Protein AF-V7HZ77-F1 (afdb_monomer_lite)

Structure (mmCIF, N/CA/C/O backbone):
data_AF-V7HZ77-F1
#
_entry.id   AF-V7HZ77-F1
#
loop_
_atom_site.group_PDB
_atom_site.id
_atom_site.type_symbol
_atom_site.label_atom_id
_atom_site.label_alt_id
_atom_site.label_comp_id
_atom_site.label_asym_id
_atom_site.label_entity_id
_atom_site.label_seq_id
_atom_site.pdbx_PDB_ins_code
_atom_site.Cartn_x
_atom_site.Cartn_y
_atom_site.Cartn_z
_atom_site.occupancy
_atom_site.B_iso_or_equiv
_atom_site.auth_seq_id
_atom_site.auth_comp_id
_atom_site.auth_asym_id
_atom_site.auth_atom_id
_atom_site.pdbx_PDB_model_num
ATOM 1 N N . MET A 1 1 ? 27.400 -0.248 -45.458 1.00 65.75 1 MET A N 1
ATOM 2 C CA . MET A 1 1 ? 25.983 0.135 -45.262 1.00 65.75 1 MET A CA 1
ATOM 3 C C . MET A 1 1 ? 25.296 -0.727 -44.194 1.00 65.75 1 MET A C 1
ATOM 5 O O . MET A 1 1 ? 24.980 -0.193 -43.141 1.00 65.75 1 MET A O 1
ATOM 9 N N . LEU A 1 2 ? 25.171 -2.050 -44.376 1.00 79.75 2 LEU A N 1
ATOM 10 C CA . LEU A 1 2 ? 24.406 -2.949 -43.485 1.00 79.75 2 LEU A CA 1
ATOM 11 C C . LEU A 1 2 ? 24.841 -2.956 -42.001 1.00 79.75 2 LEU A C 1
ATOM 13 O O . LEU A 1 2 ? 23.998 -2.869 -41.115 1.00 79.75 2 LEU A O 1
ATOM 17 N N . LYS A 1 3 ? 26.153 -2.961 -41.708 1.00 83.88 3 LYS A N 1
ATOM 18 C CA . LYS A 1 3 ? 26.665 -2.898 -40.320 1.00 83.88 3 LYS A CA 1
ATOM 19 C C . LYS A 1 3 ? 26.225 -1.632 -39.567 1.00 83.88 3 LYS A C 1
ATOM 21 O O . LYS A 1 3 ? 25.948 -1.698 -38.377 1.00 83.88 3 LYS A O 1
ATOM 26 N N . ARG A 1 4 ? 26.132 -0.484 -40.252 1.00 87.19 4 ARG A N 1
ATOM 27 C CA . ARG A 1 4 ? 25.689 0.782 -39.636 1.00 87.19 4 ARG A CA 1
ATOM 28 C C . ARG A 1 4 ? 24.185 0.766 -39.338 1.00 87.19 4 ARG A C 1
ATOM 30 O O . ARG A 1 4 ? 23.782 1.280 -38.303 1.00 87.19 4 ARG A O 1
ATOM 37 N N . VAL A 1 5 ? 23.391 0.123 -40.199 1.00 89.25 5 VAL A N 1
ATOM 38 C CA . VAL A 1 5 ? 21.941 -0.067 -40.004 1.00 89.25 5 VAL A CA 1
ATOM 39 C C . VAL A 1 5 ? 21.659 -1.018 -38.837 1.00 89.25 5 VAL A C 1
ATOM 41 O O . VAL A 1 5 ? 20.828 -0.707 -37.993 1.00 89.25 5 VAL A O 1
ATOM 44 N N . LEU A 1 6 ? 22.404 -2.123 -38.722 1.00 90.75 6 LEU A N 1
ATOM 45 C CA . LEU A 1 6 ? 22.302 -3.051 -37.586 1.00 90.75 6 LEU A CA 1
ATOM 46 C C . LEU A 1 6 ? 22.629 -2.378 -36.247 1.00 90.75 6 LEU A C 1
ATOM 48 O O . LEU A 1 6 ? 21.898 -2.551 -35.277 1.00 90.75 6 LEU A O 1
ATOM 52 N N . ILE A 1 7 ? 23.691 -1.567 -36.199 1.00 93.06 7 ILE A N 1
ATOM 53 C CA . ILE A 1 7 ? 24.051 -0.811 -34.988 1.00 93.06 7 ILE A CA 1
ATOM 54 C C . ILE A 1 7 ? 22.969 0.222 -34.648 1.00 93.06 7 ILE A C 1
ATOM 56 O O . ILE A 1 7 ? 22.636 0.395 -33.476 1.00 93.06 7 ILE A O 1
ATOM 60 N N . ALA A 1 8 ? 22.406 0.903 -35.650 1.00 91.94 8 ALA A N 1
ATOM 61 C CA . ALA A 1 8 ? 21.310 1.843 -35.435 1.00 91.94 8 ALA A CA 1
ATOM 62 C C . ALA A 1 8 ? 20.067 1.141 -34.860 1.00 91.94 8 ALA A C 1
ATOM 64 O O . ALA A 1 8 ? 19.531 1.595 -33.853 1.00 91.94 8 ALA A O 1
ATOM 65 N N . LEU A 1 9 ? 19.671 -0.006 -35.421 1.00 93.19 9 LEU A N 1
ATOM 66 C CA . LEU A 1 9 ? 18.555 -0.812 -34.916 1.00 93.19 9 LEU A CA 1
ATOM 67 C C . LEU A 1 9 ? 18.794 -1.304 -33.483 1.00 93.19 9 LEU A C 1
ATOM 69 O O . LEU A 1 9 ? 17.912 -1.171 -32.639 1.00 93.19 9 LEU A O 1
ATOM 73 N N . ALA A 1 10 ? 19.995 -1.800 -33.174 1.00 93.88 10 ALA A N 1
ATOM 74 C CA . ALA A 1 10 ? 20.334 -2.262 -31.829 1.00 93.88 10 ALA A CA 1
ATOM 75 C C . ALA A 1 10 ? 20.211 -1.146 -30.775 1.00 93.88 10 ALA A C 1
ATOM 77 O O . ALA A 1 10 ? 19.727 -1.391 -29.672 1.00 93.88 10 ALA A O 1
ATOM 78 N N . ARG A 1 11 ? 20.592 0.093 -31.116 1.00 94.88 11 ARG A N 1
ATOM 79 C CA . ARG A 1 11 ? 20.438 1.254 -30.221 1.00 94.88 11 ARG A CA 1
ATOM 80 C C . ARG A 1 11 ? 18.978 1.605 -29.971 1.00 94.88 11 ARG A C 1
ATOM 82 O O . ARG A 1 11 ? 18.623 1.903 -28.836 1.00 94.88 11 ARG A O 1
ATOM 89 N N . VAL A 1 12 ? 18.143 1.544 -31.008 1.00 94.94 12 VAL A N 1
ATOM 90 C CA . VAL A 1 12 ? 16.701 1.785 -30.869 1.00 94.94 12 VAL A CA 1
ATOM 91 C C . VAL A 1 12 ? 16.082 0.738 -29.945 1.00 94.94 12 VAL A C 1
ATOM 93 O O . VAL A 1 12 ? 15.363 1.097 -29.018 1.00 94.94 12 VAL A O 1
ATOM 96 N N . VAL A 1 13 ? 16.417 -0.542 -30.124 1.00 95.12 13 VAL A N 1
ATOM 97 C CA . VAL A 1 13 ? 15.934 -1.618 -29.243 1.00 95.12 13 VAL A CA 1
ATOM 98 C C . VAL A 1 13 ? 16.408 -1.411 -27.802 1.00 95.12 13 VAL A C 1
ATOM 100 O O . VAL A 1 13 ? 15.597 -1.472 -26.881 1.00 95.12 13 VAL A O 1
ATOM 103 N N . ALA A 1 14 ? 17.691 -1.106 -27.594 1.00 94.38 14 ALA A N 1
ATOM 104 C CA . ALA A 1 14 ? 18.235 -0.853 -26.260 1.00 94.38 14 ALA A CA 1
ATOM 105 C C . ALA A 1 14 ? 17.533 0.322 -25.557 1.00 94.38 14 ALA A C 1
ATOM 107 O O . ALA A 1 14 ? 17.242 0.242 -24.365 1.00 94.38 14 ALA A O 1
ATOM 108 N N . PHE A 1 15 ? 17.211 1.386 -26.296 1.00 95.19 15 PHE A N 1
ATOM 109 C CA . PHE A 1 15 ? 16.473 2.529 -25.767 1.00 95.19 15 PHE A CA 1
ATOM 110 C C . PHE A 1 15 ? 15.071 2.135 -25.279 1.00 95.19 15 PHE A C 1
ATOM 112 O O . PHE A 1 15 ? 14.702 2.467 -24.154 1.00 95.19 15 PHE A O 1
ATOM 119 N N . TRP A 1 16 ? 14.317 1.364 -26.069 1.00 95.19 16 TRP A N 1
ATOM 120 C CA . TRP A 1 16 ? 12.990 0.886 -25.662 1.00 95.19 16 TRP A CA 1
ATOM 121 C C . TRP A 1 16 ? 13.037 -0.031 -24.437 1.00 95.19 16 TRP A C 1
ATOM 123 O O . TRP A 1 16 ? 12.198 0.101 -23.547 1.00 95.19 16 TRP A O 1
ATOM 133 N N . VAL A 1 17 ? 14.038 -0.912 -24.346 1.00 94.62 17 VAL A N 1
ATOM 134 C CA . VAL A 1 17 ? 14.228 -1.782 -23.173 1.00 94.62 17 VAL A CA 1
ATOM 135 C C . VAL A 1 17 ? 14.487 -0.958 -21.910 1.00 94.62 17 VAL A C 1
ATOM 137 O O . VAL A 1 17 ? 13.891 -1.234 -20.870 1.00 94.62 17 VAL A O 1
ATOM 140 N N . LEU A 1 18 ? 15.325 0.081 -21.995 1.00 93.69 18 LEU A N 1
ATOM 141 C CA . LEU A 1 18 ? 15.597 0.973 -20.865 1.00 93.69 18 LEU A CA 1
ATOM 142 C C . LEU A 1 18 ? 14.358 1.765 -20.438 1.00 93.69 18 LEU A C 1
ATOM 144 O O . LEU A 1 18 ? 14.108 1.884 -19.240 1.00 93.69 18 LEU A O 1
ATOM 148 N N . LEU A 1 19 ? 13.562 2.266 -21.388 1.00 92.88 19 LEU A N 1
ATOM 149 C CA . LEU A 1 19 ? 12.320 2.977 -21.076 1.00 92.88 19 LEU A CA 1
ATOM 150 C C . LEU A 1 19 ? 11.319 2.079 -20.340 1.00 92.88 19 LEU A C 1
ATOM 152 O O . LEU A 1 19 ? 10.831 2.450 -19.274 1.00 92.88 19 LEU A O 1
ATOM 156 N N . ILE A 1 20 ? 11.044 0.885 -20.873 1.00 92.56 20 ILE A N 1
ATOM 157 C CA . ILE A 1 20 ? 10.088 -0.056 -20.268 1.00 92.56 20 ILE A CA 1
ATOM 158 C C . ILE A 1 20 ? 10.590 -0.516 -18.893 1.00 92.56 20 ILE A C 1
ATOM 160 O O . ILE A 1 20 ? 9.826 -0.532 -17.926 1.00 92.56 20 ILE A O 1
ATOM 164 N N . GLY A 1 21 ? 11.884 -0.834 -18.783 1.00 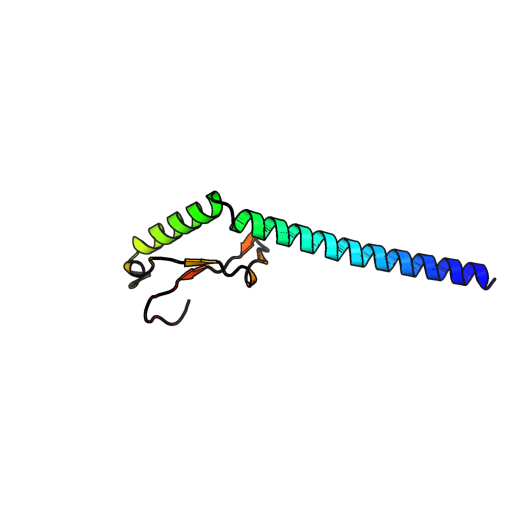92.25 21 GLY A N 1
ATOM 165 C CA . GLY A 1 21 ? 12.505 -1.227 -17.519 1.00 92.25 21 GLY A CA 1
ATOM 166 C C . GLY A 1 21 ? 12.441 -0.124 -16.462 1.00 92.25 21 GLY A C 1
ATOM 167 O O . GLY A 1 21 ? 12.121 -0.400 -15.306 1.00 92.25 21 GLY A O 1
ATOM 168 N N . GLY A 1 22 ? 12.678 1.129 -16.859 1.00 90.44 22 GLY A N 1
ATOM 169 C CA . GLY A 1 22 ? 12.590 2.290 -15.976 1.00 90.44 22 GLY A CA 1
ATOM 170 C C . GLY A 1 22 ? 11.180 2.515 -15.430 1.00 90.44 22 GLY A C 1
ATOM 171 O O . GLY A 1 22 ? 11.019 2.685 -14.223 1.00 90.44 22 GLY A O 1
ATOM 172 N N . ILE A 1 23 ? 10.155 2.446 -16.286 1.00 90.06 23 ILE A N 1
ATOM 173 C CA . ILE A 1 23 ? 8.750 2.602 -15.867 1.00 90.06 23 ILE A CA 1
ATOM 174 C C . ILE A 1 23 ? 8.370 1.518 -14.851 1.00 90.06 23 ILE A C 1
ATOM 176 O O . ILE A 1 23 ? 7.826 1.828 -13.792 1.00 90.06 23 ILE A O 1
ATOM 180 N N . TYR A 1 24 ? 8.713 0.258 -15.130 1.00 89.31 24 TYR A N 1
ATOM 181 C CA . TYR A 1 24 ? 8.400 -0.858 -14.236 1.00 89.31 24 TYR A CA 1
ATOM 182 C C . TYR A 1 24 ? 9.129 -0.760 -12.886 1.00 89.31 24 TYR A C 1
ATOM 184 O O . TYR A 1 24 ? 8.560 -1.074 -11.838 1.00 89.31 24 TYR A O 1
ATOM 192 N N . ALA A 1 25 ? 10.383 -0.300 -12.889 1.00 90.38 25 ALA A N 1
ATOM 193 C CA . ALA A 1 25 ? 11.155 -0.100 -11.667 1.00 90.38 25 ALA A CA 1
ATOM 194 C C . ALA A 1 25 ? 10.545 0.992 -10.772 1.00 90.38 25 ALA A C 1
ATOM 196 O O . ALA A 1 25 ? 10.437 0.800 -9.559 1.00 90.38 25 ALA A O 1
ATOM 197 N N . VAL A 1 26 ? 10.115 2.111 -11.366 1.00 89.75 26 VAL A N 1
ATOM 198 C CA . VAL A 1 26 ? 9.461 3.209 -10.639 1.00 89.75 26 VAL A CA 1
ATOM 199 C C . VAL A 1 26 ? 8.131 2.755 -10.044 1.00 89.75 26 VAL A C 1
ATOM 201 O O . VAL A 1 26 ? 7.885 3.011 -8.866 1.00 89.75 26 VAL A O 1
ATOM 204 N N . ASP A 1 27 ? 7.306 2.050 -10.819 1.00 87.44 27 ASP A N 1
ATOM 205 C CA . ASP A 1 27 ? 6.013 1.537 -10.355 1.00 87.44 27 ASP A CA 1
ATOM 206 C C . ASP A 1 27 ? 6.175 0.581 -9.162 1.00 87.44 27 ASP A C 1
ATOM 208 O O . ASP A 1 27 ? 5.573 0.781 -8.102 1.00 87.44 27 ASP A O 1
ATOM 212 N N . ARG A 1 28 ? 7.102 -0.384 -9.259 1.00 88.44 28 ARG A N 1
ATOM 213 C CA . ARG A 1 28 ? 7.419 -1.286 -8.139 1.00 88.44 28 ARG A CA 1
ATOM 214 C C . ARG A 1 28 ? 7.911 -0.553 -6.902 1.00 88.44 28 ARG A C 1
ATOM 216 O O . ARG A 1 28 ? 7.530 -0.917 -5.790 1.00 88.44 28 ARG A O 1
ATOM 223 N N . TYR A 1 29 ? 8.778 0.441 -7.075 1.00 90.00 29 TYR A N 1
ATOM 224 C CA . TYR A 1 29 ? 9.302 1.209 -5.952 1.00 90.00 29 TYR A CA 1
ATOM 225 C C . TYR A 1 29 ? 8.191 1.999 -5.250 1.00 90.00 29 TYR A C 1
ATOM 227 O O . TYR A 1 29 ? 8.121 1.999 -4.020 1.00 90.00 29 TYR A O 1
ATOM 235 N N . GLN A 1 30 ? 7.284 2.614 -6.015 1.00 88.56 30 GLN A N 1
ATOM 236 C CA . GLN A 1 30 ? 6.112 3.294 -5.462 1.00 88.56 30 GLN A CA 1
ATOM 237 C C . GLN A 1 30 ? 5.213 2.321 -4.700 1.00 88.56 30 GLN A C 1
ATOM 239 O O . GLN A 1 30 ? 4.853 2.601 -3.557 1.00 88.56 30 GLN A O 1
ATOM 244 N N . HIS A 1 31 ? 4.908 1.157 -5.278 1.00 89.81 31 HIS A N 1
ATOM 245 C CA . HIS A 1 31 ? 4.103 0.140 -4.605 1.00 89.81 31 HIS A CA 1
ATOM 246 C C . HIS A 1 31 ? 4.747 -0.349 -3.303 1.00 89.81 31 HIS A C 1
ATOM 248 O O . HIS A 1 31 ? 4.083 -0.422 -2.271 1.00 89.81 31 HIS A O 1
ATOM 254 N N . TYR A 1 32 ? 6.058 -0.594 -3.309 1.00 90.69 32 TYR A N 1
ATOM 255 C CA . TYR A 1 32 ? 6.795 -0.983 -2.109 1.00 90.69 32 TYR A CA 1
ATOM 256 C C . TYR A 1 32 ? 6.700 0.067 -0.994 1.00 90.69 32 TYR A C 1
ATOM 258 O O . TYR A 1 32 ? 6.456 -0.281 0.162 1.00 90.69 32 TYR A O 1
ATOM 266 N N . GLN A 1 33 ? 6.856 1.350 -1.332 1.00 90.56 33 GLN A N 1
ATOM 267 C CA . GLN A 1 33 ? 6.738 2.432 -0.356 1.00 90.56 33 GLN A CA 1
ATOM 268 C C . GLN A 1 33 ? 5.318 2.538 0.210 1.00 90.56 33 GLN A C 1
ATOM 270 O O . GLN A 1 33 ? 5.167 2.669 1.422 1.00 90.56 33 GLN A O 1
ATOM 275 N N . MET A 1 34 ? 4.284 2.404 -0.629 1.00 90.25 34 MET A N 1
ATOM 276 C CA . MET A 1 34 ? 2.890 2.380 -0.168 1.00 90.25 34 MET A CA 1
ATOM 277 C C . MET A 1 34 ? 2.653 1.238 0.827 1.00 90.25 34 MET A C 1
ATOM 279 O O . MET A 1 34 ? 2.162 1.471 1.927 1.00 90.25 34 MET A O 1
ATOM 283 N N . VAL A 1 35 ? 3.086 0.016 0.500 1.00 91.12 35 VAL A N 1
ATOM 284 C CA . VAL A 1 35 ? 2.972 -1.143 1.402 1.00 91.12 35 VAL A CA 1
ATOM 285 C C . VAL A 1 35 ? 3.728 -0.913 2.711 1.00 91.12 35 VAL A C 1
ATOM 287 O O . VAL A 1 35 ? 3.237 -1.282 3.775 1.00 91.12 35 VAL A O 1
ATOM 290 N N . LYS A 1 36 ? 4.919 -0.308 2.653 1.00 91.94 36 LYS A N 1
ATOM 291 C CA . LYS A 1 36 ? 5.716 0.003 3.844 1.00 91.94 36 LYS A CA 1
ATOM 292 C C . LYS A 1 36 ? 4.999 0.994 4.762 1.00 91.94 36 LYS A C 1
ATOM 294 O O . LYS A 1 36 ? 4.991 0.775 5.967 1.00 91.94 36 LYS A O 1
ATOM 299 N N . ILE A 1 37 ? 4.396 2.040 4.197 1.00 89.69 37 ILE A N 1
ATOM 300 C CA . ILE A 1 37 ? 3.612 3.028 4.949 1.00 89.69 37 ILE A CA 1
ATOM 301 C C . ILE A 1 37 ? 2.392 2.360 5.578 1.00 89.69 37 ILE A C 1
ATOM 303 O O . ILE A 1 37 ? 2.159 2.521 6.764 1.00 89.69 37 ILE A O 1
ATOM 307 N N . VAL A 1 38 ? 1.655 1.543 4.825 1.00 88.81 38 VAL A N 1
ATOM 308 C CA . VAL A 1 38 ? 0.474 0.835 5.347 1.00 88.81 38 VAL A CA 1
ATOM 309 C C . VAL A 1 38 ? 0.830 -0.135 6.484 1.00 88.81 38 VAL A C 1
ATOM 311 O O . VAL A 1 38 ? 0.006 -0.381 7.357 1.00 88.81 38 VAL A O 1
ATOM 314 N N . LYS A 1 39 ? 2.053 -0.679 6.499 1.00 90.31 39 LYS A N 1
ATOM 315 C CA . LYS A 1 39 ? 2.572 -1.519 7.593 1.00 90.31 39 LYS A CA 1
ATOM 316 C C . LYS A 1 39 ? 3.116 -0.726 8.785 1.00 90.31 39 LYS A C 1
ATOM 318 O O . LYS A 1 39 ? 3.533 -1.353 9.757 1.00 90.31 39 LYS A O 1
ATOM 323 N N . SER A 1 40 ? 3.201 0.599 8.700 1.00 92.44 40 SER A N 1
ATOM 324 C CA . SER A 1 40 ? 3.759 1.412 9.776 1.00 92.44 40 SER A CA 1
ATOM 325 C C . SER A 1 40 ? 2.802 1.481 10.965 1.00 92.44 40 SER A C 1
ATOM 327 O O . SER A 1 40 ? 1.584 1.356 10.818 1.00 92.44 40 SER A O 1
ATOM 329 N N . GLU A 1 41 ? 3.355 1.673 12.160 1.00 92.62 41 GLU A N 1
ATOM 330 C CA . GLU A 1 41 ? 2.567 1.766 13.390 1.00 92.62 41 GLU A CA 1
ATOM 331 C C . GLU A 1 41 ? 1.614 2.969 13.353 1.00 92.62 41 GLU A C 1
ATOM 333 O O . GLU A 1 41 ? 0.474 2.875 13.800 1.00 92.62 41 GLU A O 1
ATOM 338 N N . GLU A 1 42 ? 2.033 4.075 12.735 1.00 89.19 42 GLU A N 1
ATOM 339 C CA . GLU A 1 42 ? 1.214 5.276 12.576 1.00 89.19 42 GLU A CA 1
ATOM 340 C C . GLU A 1 42 ? -0.009 5.026 11.689 1.00 89.19 42 GLU A C 1
ATOM 342 O O . GLU A 1 42 ? -1.101 5.497 12.007 1.00 89.19 42 GLU A O 1
ATOM 347 N N . ALA A 1 43 ? 0.149 4.264 10.601 1.00 87.50 43 ALA A N 1
ATOM 348 C CA . ALA A 1 43 ? -0.973 3.890 9.745 1.00 87.50 43 ALA A CA 1
ATOM 349 C C . ALA A 1 43 ? -1.960 2.989 10.497 1.00 87.50 43 ALA A C 1
ATOM 351 O O . ALA A 1 43 ? -3.165 3.231 10.466 1.00 87.50 43 ALA A O 1
ATOM 352 N N . HIS A 1 44 ? -1.451 2.002 11.236 1.00 88.50 44 HIS A N 1
ATOM 353 C CA . HIS A 1 44 ? -2.281 1.134 12.070 1.00 88.50 44 HIS A CA 1
ATOM 354 C C . HIS A 1 44 ? -3.027 1.908 13.167 1.00 88.50 44 HIS A C 1
ATOM 356 O O . HIS A 1 44 ? -4.220 1.679 13.361 1.00 88.50 44 HIS A O 1
ATOM 362 N N . LYS A 1 45 ? -2.381 2.890 13.803 1.00 89.50 45 LYS A N 1
ATOM 363 C CA . LYS A 1 45 ? -3.029 3.787 14.767 1.00 89.50 45 LYS A CA 1
ATOM 364 C C . LYS A 1 45 ? -4.148 4.611 14.123 1.00 89.50 45 LYS A C 1
ATOM 366 O O . LYS A 1 45 ? -5.228 4.724 14.693 1.00 89.50 45 LYS A O 1
ATOM 371 N N . ALA A 1 46 ? -3.927 5.135 12.917 1.00 87.56 46 ALA A N 1
ATOM 372 C CA . ALA A 1 46 ? -4.966 5.847 12.174 1.00 87.56 46 ALA A CA 1
ATOM 373 C C . ALA A 1 46 ? -6.157 4.935 11.818 1.00 87.56 46 ALA A C 1
ATOM 375 O O . ALA A 1 46 ? -7.305 5.382 11.844 1.00 87.56 46 ALA A O 1
ATOM 376 N N . PHE A 1 47 ? -5.912 3.652 11.523 1.00 85.94 47 PHE A N 1
ATOM 377 C CA . PHE A 1 47 ? -6.982 2.671 11.304 1.00 85.94 47 PHE A CA 1
ATOM 378 C C . PHE A 1 47 ? -7.780 2.404 12.579 1.00 85.94 47 PHE A C 1
ATOM 380 O O . PHE A 1 47 ? -9.008 2.338 12.513 1.00 85.94 47 PHE A O 1
ATOM 387 N N . ASP A 1 48 ? -7.108 2.292 13.726 1.00 85.62 48 ASP A N 1
ATOM 388 C CA . ASP A 1 48 ? -7.763 2.113 15.023 1.00 85.62 48 ASP A CA 1
ATOM 389 C C . ASP A 1 48 ? -8.641 3.323 15.371 1.00 85.62 48 ASP A C 1
ATOM 391 O O . ASP A 1 48 ? -9.815 3.153 15.703 1.00 85.62 48 ASP A O 1
ATOM 395 N N . GLU A 1 49 ? -8.128 4.543 15.196 1.00 85.94 49 GLU A N 1
ATOM 396 C CA . GLU A 1 49 ? -8.883 5.786 15.411 1.00 85.94 49 GLU A CA 1
ATOM 397 C C . GLU A 1 49 ? -10.097 5.896 14.471 1.00 85.94 49 GLU A C 1
ATOM 399 O O . GLU A 1 49 ? -11.197 6.263 14.903 1.00 85.94 49 GLU A O 1
ATOM 404 N N . CYS A 1 50 ? -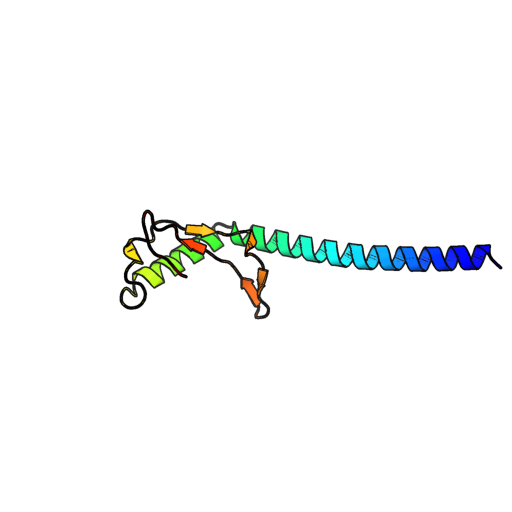9.937 5.519 13.196 1.00 81.56 50 CYS A N 1
ATOM 405 C CA . CYS A 1 50 ? -11.054 5.430 12.254 1.00 81.56 50 CYS A CA 1
ATOM 406 C C . CYS A 1 50 ? -12.095 4.412 12.730 1.00 81.56 50 CYS A C 1
ATOM 408 O O . CYS A 1 50 ? -13.285 4.725 12.774 1.00 81.56 50 CYS A O 1
ATOM 410 N N . LEU A 1 51 ? -11.673 3.215 13.140 1.00 80.88 51 LEU A N 1
ATOM 411 C CA . LEU A 1 51 ? -12.579 2.171 13.614 1.00 80.88 51 LEU A CA 1
ATOM 412 C C . LEU A 1 51 ? -13.326 2.591 14.891 1.00 80.88 51 LEU A C 1
ATOM 414 O O . LEU A 1 51 ? -14.518 2.318 15.032 1.00 80.88 51 LEU A O 1
ATOM 418 N N . GLU A 1 52 ? -12.662 3.291 15.810 1.00 82.00 52 GLU A N 1
ATOM 419 C CA . GLU A 1 52 ? -13.294 3.886 16.990 1.00 82.00 52 GLU A CA 1
ATOM 420 C C . GLU A 1 52 ? -14.305 4.980 16.631 1.00 82.00 52 GLU A C 1
ATOM 422 O O . GLU A 1 52 ? -15.354 5.088 17.272 1.00 82.00 52 GLU A O 1
ATOM 427 N N . SER A 1 53 ? -14.034 5.783 15.598 1.00 81.12 53 SER A N 1
ATOM 428 C CA . SER A 1 53 ? -15.003 6.763 15.096 1.00 81.12 53 SER A CA 1
ATOM 429 C C . SER A 1 53 ? -16.290 6.088 14.605 1.00 81.12 53 SER A C 1
ATOM 431 O O . SER A 1 53 ? -17.377 6.497 15.012 1.00 81.12 53 SER A O 1
ATOM 433 N N . TYR A 1 54 ? -16.180 4.980 13.865 1.00 76.62 54 TYR A N 1
ATOM 434 C 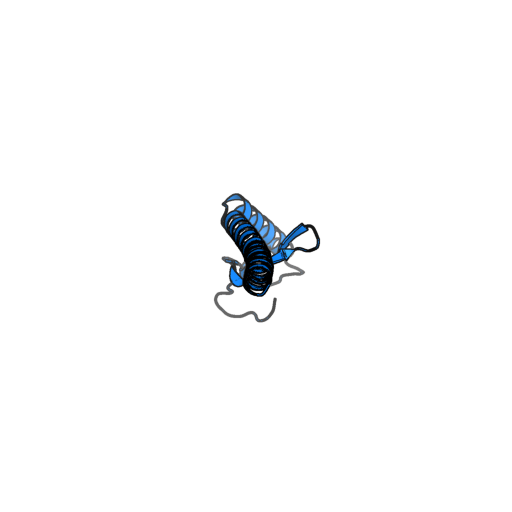CA . TYR A 1 54 ? -17.334 4.205 13.404 1.00 76.62 54 TYR A CA 1
ATOM 435 C C . TYR A 1 54 ? -18.104 3.552 14.558 1.00 76.62 54 TYR A C 1
ATOM 437 O O . TYR A 1 54 ? -19.331 3.550 14.561 1.00 76.62 54 TYR A O 1
ATOM 445 N N . LYS A 1 55 ? -17.406 3.069 15.595 1.00 73.94 55 LYS A N 1
ATOM 446 C CA . LYS A 1 55 ? -18.030 2.516 16.815 1.00 73.94 55 LYS A CA 1
ATOM 447 C C . LYS A 1 55 ? -18.880 3.517 17.587 1.00 73.94 55 LYS A C 1
ATOM 449 O O . LYS A 1 55 ? -19.838 3.108 18.245 1.00 73.94 55 LYS A O 1
ATOM 454 N N . ARG A 1 56 ? -18.531 4.804 17.543 1.00 76.31 56 ARG A N 1
ATOM 455 C CA . ARG A 1 56 ? -19.316 5.869 18.186 1.00 76.31 56 ARG A CA 1
ATOM 456 C C . ARG A 1 56 ? -20.612 6.162 17.426 1.00 76.31 56 ARG A C 1
ATOM 458 O O . ARG A 1 56 ? -21.621 6.437 18.068 1.00 76.31 56 ARG A O 1
ATOM 465 N N . ASN A 1 57 ? -20.615 5.992 16.105 1.00 71.38 57 ASN A N 1
ATOM 466 C CA . ASN A 1 57 ? -21.778 6.196 15.239 1.00 71.38 57 ASN A CA 1
ATOM 467 C C . ASN A 1 57 ? -22.556 4.885 15.027 1.00 71.38 57 ASN A C 1
ATOM 469 O O . ASN A 1 57 ? -22.627 4.340 13.925 1.00 71.38 57 ASN A O 1
ATOM 473 N N . LYS A 1 58 ? -23.147 4.365 16.112 1.00 64.50 58 LYS A N 1
ATOM 474 C CA . LYS A 1 58 ? -23.913 3.101 16.106 1.00 64.50 58 LYS A CA 1
ATOM 475 C C . LYS A 1 58 ? -25.138 3.105 15.188 1.00 64.50 58 LYS A C 1
ATOM 477 O O . LYS A 1 58 ? -25.620 2.029 14.848 1.00 64.50 58 LYS A O 1
ATOM 482 N N . GLU A 1 59 ? -25.645 4.281 14.831 1.00 69.31 59 GL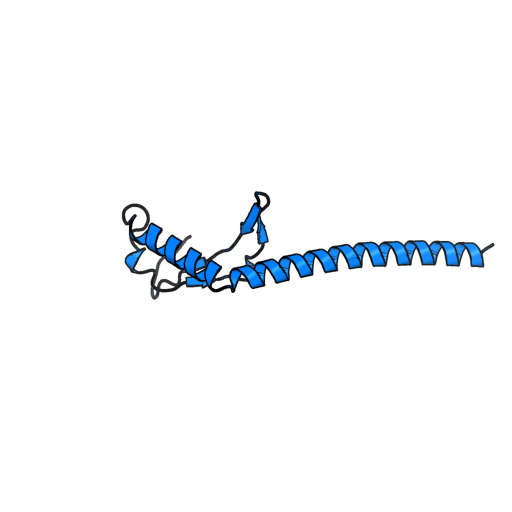U A N 1
ATOM 483 C CA . GLU A 1 59 ? -26.799 4.431 13.938 1.00 69.31 59 GLU A CA 1
ATOM 484 C C . GLU A 1 59 ? -26.468 3.976 12.510 1.00 69.31 59 GLU A C 1
ATOM 486 O O . GLU A 1 59 ? -27.270 3.280 11.892 1.00 69.31 59 GLU A O 1
ATOM 491 N N . ASP A 1 60 ? -25.252 4.268 12.040 1.00 65.06 60 ASP A N 1
ATOM 492 C CA . ASP A 1 60 ? -24.792 3.902 10.696 1.00 65.06 60 ASP A CA 1
ATOM 493 C C . ASP A 1 60 ? -24.148 2.506 10.658 1.00 65.06 60 ASP A C 1
ATOM 495 O O . ASP A 1 60 ? -24.163 1.826 9.631 1.00 65.06 60 ASP A O 1
ATOM 499 N N . PHE A 1 61 ? -23.598 2.052 11.791 1.00 69.81 61 PHE A N 1
ATOM 500 C CA . PHE A 1 61 ? -22.896 0.772 11.903 1.00 69.81 61 PHE A CA 1
ATOM 501 C C . PHE A 1 61 ? -23.399 -0.049 13.103 1.00 69.81 61 PHE A C 1
ATOM 503 O O . PHE A 1 61 ? -22.716 -0.141 14.130 1.00 69.81 61 PHE A O 1
ATOM 510 N N . PRO A 1 62 ? -24.555 -0.730 12.976 1.00 65.81 62 PRO A N 1
ATOM 511 C CA . PRO A 1 62 ? -25.185 -1.483 14.069 1.00 65.81 62 PRO A CA 1
ATOM 512 C C . PRO A 1 62 ? -24.367 -2.687 14.575 1.00 65.81 62 PRO A C 1
ATOM 514 O O . PRO A 1 62 ? -24.733 -3.297 15.577 1.00 65.81 62 PRO A O 1
ATOM 517 N N . TYR A 1 63 ? -23.257 -3.023 13.907 1.00 66.94 63 TYR A N 1
ATOM 518 C CA . TYR A 1 63 ? -22.327 -4.091 14.291 1.00 66.94 63 TYR A CA 1
ATOM 519 C C . TYR A 1 63 ? -20.905 -3.591 14.578 1.00 66.94 63 TYR A C 1
ATOM 521 O O . TYR A 1 63 ? -19.980 -4.397 14.689 1.00 66.94 63 TYR A O 1
ATOM 529 N N . ALA A 1 64 ? -20.693 -2.274 14.686 1.00 67.62 64 ALA A N 1
ATOM 530 C CA . ALA A 1 64 ? -19.365 -1.707 14.923 1.00 67.62 64 ALA A CA 1
ATOM 531 C C . ALA A 1 64 ? -18.733 -2.205 16.234 1.00 67.62 64 ALA A C 1
ATOM 533 O O . ALA A 1 64 ? -17.521 -2.393 16.328 1.00 67.62 64 ALA A O 1
ATOM 534 N N . ASP A 1 65 ? -19.547 -2.486 17.248 1.00 65.50 65 ASP A N 1
ATOM 535 C CA . ASP A 1 65 ? -19.139 -3.082 18.521 1.00 65.50 65 ASP A CA 1
ATOM 536 C C . ASP A 1 65 ? -18.571 -4.508 18.371 1.00 65.50 65 ASP A C 1
ATOM 538 O O . ASP A 1 65 ? -17.703 -4.919 19.148 1.00 65.50 65 ASP A O 1
ATOM 542 N N . LYS A 1 66 ? -18.994 -5.246 17.338 1.00 66.31 66 LYS A N 1
ATOM 543 C CA . LYS A 1 66 ? -18.460 -6.572 16.984 1.00 66.31 66 LYS A CA 1
ATOM 544 C C . LYS A 1 66 ? -17.156 -6.498 16.187 1.00 66.31 66 LYS A C 1
ATOM 546 O O . LYS A 1 66 ? -16.417 -7.483 16.126 1.00 66.31 66 LYS A O 1
ATOM 551 N N . MET A 1 67 ? -16.811 -5.327 15.648 1.00 67.69 67 MET A N 1
ATOM 552 C CA . MET A 1 67 ? -15.570 -5.083 14.911 1.00 67.69 67 MET A CA 1
ATOM 553 C C . MET A 1 67 ? -14.372 -4.991 15.870 1.00 67.69 67 MET A C 1
ATOM 555 O O . MET A 1 67 ? -13.902 -3.914 16.244 1.00 67.69 67 MET A O 1
ATOM 559 N N . LYS A 1 68 ? -13.885 -6.148 16.329 1.00 66.81 68 LYS A N 1
ATOM 560 C CA . LYS A 1 68 ? -12.745 -6.243 17.263 1.00 66.81 68 LYS A CA 1
ATOM 561 C C . LYS A 1 68 ? -11.384 -6.269 16.578 1.00 66.81 68 LYS A C 1
ATOM 563 O O . LYS A 1 68 ? -10.393 -5.921 17.204 1.00 66.81 68 LYS A O 1
ATOM 568 N N . SER A 1 69 ? -11.328 -6.705 15.325 1.00 76.50 69 SER A N 1
ATOM 569 C CA . SER A 1 69 ? -10.075 -6.863 14.590 1.00 76.50 69 SER A CA 1
ATOM 570 C C . SER A 1 69 ? -10.292 -6.677 13.097 1.00 76.50 69 SER A C 1
ATOM 572 O O . SER A 1 69 ? -11.293 -7.152 12.555 1.00 76.50 69 SER A O 1
ATOM 574 N N . TYR A 1 70 ? -9.314 -6.077 12.431 1.00 82.25 70 TYR A N 1
ATOM 575 C CA . TYR A 1 70 ? -9.259 -5.967 10.980 1.00 82.25 70 TYR A CA 1
ATOM 576 C C . TYR A 1 70 ? -8.025 -6.686 10.436 1.00 82.25 70 TYR A C 1
ATOM 578 O O . TYR A 1 70 ? -7.056 -6.957 11.145 1.00 82.25 70 TYR A O 1
ATOM 586 N N . LYS A 1 71 ? -8.070 -7.003 9.148 1.00 84.75 71 LYS A N 1
ATOM 587 C CA . LYS A 1 71 ? -6.914 -7.398 8.352 1.00 84.75 71 LYS A CA 1
ATOM 588 C C . LYS A 1 71 ? -6.782 -6.432 7.193 1.00 84.75 71 LYS A C 1
ATOM 590 O O . LYS A 1 71 ? -7.771 -6.129 6.538 1.00 84.75 71 LYS A O 1
ATOM 595 N N . VAL A 1 72 ? -5.568 -5.978 6.927 1.00 83.81 72 VAL A N 1
ATOM 596 C CA . VAL A 1 72 ? -5.291 -5.180 5.733 1.00 83.81 72 VAL A CA 1
ATOM 597 C C . VAL A 1 72 ? -5.227 -6.113 4.528 1.00 83.81 72 VAL A C 1
ATOM 599 O O . VAL A 1 72 ? -4.472 -7.091 4.544 1.00 83.81 72 VAL A O 1
ATOM 602 N N . ASP A 1 73 ? -5.989 -5.811 3.481 1.00 87.00 73 ASP A N 1
ATOM 603 C CA . ASP A 1 73 ? -5.795 -6.440 2.182 1.00 87.00 73 ASP A CA 1
ATOM 604 C C . ASP A 1 73 ? -4.648 -5.746 1.436 1.00 87.00 73 ASP A C 1
ATOM 606 O O . ASP A 1 73 ? -4.816 -4.722 0.782 1.00 87.00 73 ASP A O 1
ATOM 610 N N . TYR A 1 74 ? -3.444 -6.312 1.519 1.00 84.88 74 TYR A N 1
ATOM 611 C CA . TYR A 1 74 ? -2.288 -5.754 0.813 1.00 84.88 74 TYR A CA 1
ATOM 612 C C . TYR A 1 74 ? -2.426 -5.815 -0.714 1.00 84.88 74 TYR A C 1
ATOM 614 O O . TYR A 1 74 ? -1.735 -5.073 -1.410 1.00 84.88 74 TYR A O 1
ATOM 622 N N . SER A 1 75 ? -3.304 -6.672 -1.247 1.00 84.62 75 SER A N 1
ATOM 623 C CA . SER A 1 75 ? -3.556 -6.751 -2.688 1.00 84.62 75 SER A CA 1
ATOM 624 C C . SER A 1 75 ? -4.440 -5.609 -3.196 1.00 84.62 75 SER A C 1
ATOM 626 O O . SER A 1 75 ? -4.392 -5.271 -4.381 1.00 84.62 75 SER A O 1
ATOM 628 N N . SER A 1 76 ? -5.189 -4.961 -2.299 1.00 84.12 76 SER A N 1
ATOM 629 C CA . SER A 1 76 ? -6.007 -3.796 -2.624 1.00 84.12 76 SER A CA 1
ATOM 630 C C . SER A 1 76 ? -5.199 -2.492 -2.652 1.00 84.12 76 SER A C 1
ATOM 632 O O . SER A 1 76 ? -5.744 -1.474 -3.071 1.00 84.12 76 SER A O 1
ATOM 634 N N . ILE A 1 77 ? -3.929 -2.508 -2.214 1.00 86.25 77 ILE A N 1
ATOM 635 C CA . ILE A 1 77 ? -3.079 -1.315 -2.103 1.00 86.25 77 ILE A CA 1
ATOM 636 C C . ILE A 1 77 ? -2.830 -0.719 -3.478 1.00 86.25 77 ILE A C 1
ATOM 638 O O . ILE A 1 77 ? -2.099 -1.273 -4.306 1.00 86.25 77 ILE A O 1
ATOM 642 N N . LYS A 1 78 ? -3.419 0.451 -3.700 1.00 86.56 78 LYS A N 1
ATOM 643 C CA . LYS A 1 78 ? -3.315 1.186 -4.957 1.00 86.56 78 LYS A CA 1
ATOM 644 C C . LYS A 1 78 ? -3.059 2.655 -4.686 1.00 86.56 78 LYS A C 1
ATOM 646 O O . LYS A 1 78 ? -3.378 3.187 -3.628 1.00 86.56 78 LYS A O 1
ATOM 651 N N . LYS A 1 79 ? -2.458 3.317 -5.667 1.00 83.81 79 LYS A N 1
ATOM 652 C CA . LYS A 1 79 ? -2.262 4.760 -5.614 1.00 83.81 79 LYS A CA 1
ATOM 653 C C . LYS A 1 79 ? -3.610 5.444 -5.817 1.00 83.81 79 LYS A C 1
ATOM 655 O O . LYS A 1 79 ? -4.226 5.244 -6.863 1.00 83.81 79 LYS A O 1
ATOM 660 N N . ASN A 1 80 ? -4.024 6.261 -4.854 1.00 81.75 80 ASN A N 1
ATOM 661 C CA . ASN A 1 80 ? -5.247 7.039 -4.987 1.00 81.75 80 ASN A CA 1
ATOM 662 C C . ASN A 1 80 ? -5.012 8.178 -5.999 1.00 81.75 80 ASN A C 1
ATOM 664 O O . ASN A 1 80 ? -4.088 8.981 -5.798 1.00 81.75 80 ASN A O 1
ATOM 668 N N . PRO A 1 81 ? -5.817 8.299 -7.073 1.00 75.44 81 PRO A N 1
ATOM 669 C CA . PRO A 1 81 ? -5.715 9.409 -8.020 1.00 75.44 81 PRO A CA 1
ATOM 670 C C . PRO A 1 81 ? -5.898 10.784 -7.360 1.00 75.44 81 PRO A C 1
ATOM 672 O O . PRO A 1 81 ? -5.352 11.764 -7.863 1.00 75.44 81 PRO A O 1
ATOM 675 N N . MET A 1 82 ? -6.604 10.858 -6.223 1.00 77.88 82 MET A N 1
ATOM 676 C CA . MET A 1 82 ? -6.823 12.096 -5.463 1.00 77.88 82 MET A CA 1
ATOM 677 C C . MET A 1 82 ? -5.760 12.397 -4.391 1.00 77.88 82 MET A C 1
ATOM 679 O O . MET A 1 82 ? -5.949 13.367 -3.666 1.00 77.88 82 MET A O 1
ATOM 683 N N . PHE A 1 83 ? -4.643 11.648 -4.342 1.00 69.81 83 PHE A N 1
ATOM 684 C CA . PHE A 1 83 ? -3.550 11.683 -3.342 1.00 69.81 83 PHE A CA 1
ATOM 685 C C . PHE A 1 83 ? -3.653 10.584 -2.270 1.00 69.81 83 PHE A C 1
ATOM 687 O O . PHE A 1 83 ? -4.723 10.294 -1.744 1.00 69.81 83 PHE A O 1
ATOM 694 N N . GLY A 1 84 ? -2.511 9.982 -1.919 1.00 80.88 84 GLY A N 1
ATOM 695 C CA . GLY A 1 84 ? -2.416 8.930 -0.901 1.00 80.88 84 GLY A CA 1
ATOM 696 C C . GLY A 1 84 ? -2.507 7.500 -1.448 1.00 80.88 84 GLY A C 1
ATOM 697 O O . GLY A 1 84 ? -2.208 7.238 -2.616 1.00 80.88 84 GLY A O 1
ATOM 698 N N . THR A 1 85 ? -2.864 6.569 -0.563 1.00 84.94 85 THR A N 1
ATOM 699 C CA . THR A 1 85 ? -2.952 5.128 -0.840 1.00 84.94 85 THR A CA 1
ATOM 700 C C . THR A 1 85 ? -4.361 4.641 -0.527 1.00 84.94 85 THR A C 1
ATOM 702 O O . THR A 1 85 ? -4.819 4.815 0.599 1.00 84.94 85 THR A O 1
ATOM 705 N N . ASP A 1 86 ? -5.011 4.006 -1.497 1.00 85.25 86 ASP A N 1
ATOM 706 C CA . ASP A 1 86 ? -6.277 3.309 -1.291 1.00 85.25 86 ASP A CA 1
ATOM 707 C C . ASP A 1 86 ? -6.009 1.928 -0.696 1.00 85.25 86 ASP A C 1
ATOM 709 O O . ASP A 1 86 ? -5.152 1.178 -1.173 1.00 85.25 86 ASP A O 1
ATOM 713 N N . ILE A 1 87 ? -6.753 1.601 0.354 1.00 84.81 87 ILE A N 1
ATOM 714 C CA . ILE A 1 87 ? -6.617 0.378 1.144 1.00 84.81 87 ILE A CA 1
ATOM 715 C C . ILE A 1 87 ? -7.989 -0.145 1.538 1.00 84.81 87 ILE A C 1
ATOM 717 O O . ILE A 1 87 ? -8.891 0.616 1.880 1.00 84.81 87 ILE A O 1
ATOM 721 N N . THR A 1 88 ?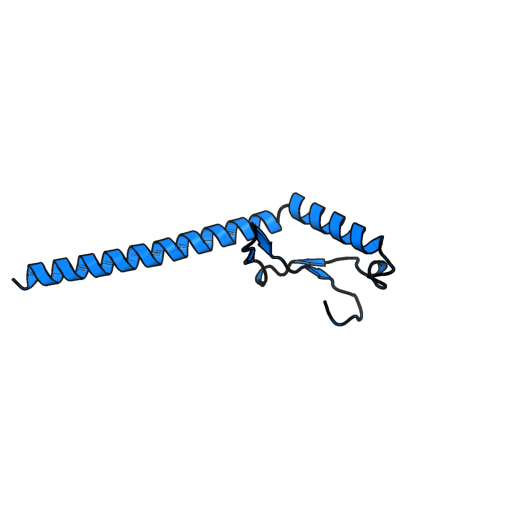 -8.115 -1.465 1.557 1.00 84.69 88 THR A N 1
ATOM 722 C CA . THR A 1 88 ? -9.300 -2.157 2.043 1.00 84.69 88 THR A CA 1
ATOM 723 C C . THR A 1 88 ? -8.953 -2.832 3.361 1.00 84.69 88 THR A C 1
ATOM 725 O O . THR A 1 88 ? -8.031 -3.649 3.449 1.00 84.69 88 THR A O 1
ATOM 728 N N . LEU A 1 89 ? -9.699 -2.480 4.407 1.00 82.94 89 LEU A N 1
ATOM 729 C CA . LEU A 1 89 ? -9.629 -3.148 5.698 1.00 82.94 89 LEU A CA 1
ATOM 730 C C . LEU A 1 89 ? -10.735 -4.201 5.753 1.00 82.94 89 LEU A C 1
ATOM 732 O O . LEU A 1 89 ? -11.920 -3.884 5.769 1.00 82.94 89 LEU A O 1
ATOM 736 N N . ILE A 1 90 ? -10.343 -5.469 5.794 1.00 81.19 90 ILE A N 1
ATOM 737 C CA . ILE A 1 90 ? -11.262 -6.589 5.961 1.00 81.19 90 ILE A CA 1
ATOM 738 C C . ILE A 1 90 ? -11.519 -6.747 7.451 1.00 81.19 90 ILE A C 1
ATOM 740 O O . ILE A 1 90 ? -10.702 -7.297 8.197 1.00 81.19 90 ILE A O 1
ATOM 744 N N . VAL A 1 91 ? -12.673 -6.272 7.894 1.00 75.44 91 VAL A N 1
ATOM 745 C CA . VAL A 1 91 ? -13.120 -6.483 9.263 1.00 75.44 91 VAL A CA 1
ATOM 746 C C . VAL A 1 91 ? -13.715 -7.880 9.354 1.00 75.44 91 VAL A C 1
ATOM 748 O O . VAL A 1 91 ? -14.737 -8.186 8.742 1.00 75.44 91 VAL A O 1
ATOM 751 N N . LYS A 1 92 ? -13.045 -8.773 10.085 1.00 66.56 92 LYS A N 1
ATOM 752 C CA . LYS A 1 92 ? -13.556 -10.129 10.269 1.00 66.56 92 LYS A CA 1
ATOM 753 C C . LYS A 1 92 ? -14.583 -10.093 11.390 1.00 66.56 92 LYS A C 1
ATOM 755 O O . LYS A 1 92 ? -14.209 -10.083 12.561 1.00 66.56 92 LYS A O 1
ATOM 760 N N . ASP A 1 93 ? -15.861 -10.111 11.029 1.00 54.03 93 ASP A N 1
ATOM 761 C CA . ASP A 1 93 ? -16.892 -10.475 11.988 1.00 54.03 93 ASP A CA 1
ATOM 762 C C . ASP A 1 93 ? -16.711 -11.964 12.297 1.00 54.03 93 ASP A C 1
ATOM 764 O O . ASP A 1 93 ? -16.754 -12.823 11.405 1.00 54.03 93 ASP A O 1
ATOM 768 N N . ASN A 1 94 ? -16.413 -12.292 13.553 1.00 46.78 94 ASN A N 1
ATOM 769 C CA . ASN A 1 94 ? -16.376 -13.681 13.982 1.00 46.78 94 ASN A CA 1
ATOM 770 C C . ASN A 1 94 ? -17.837 -14.139 14.094 1.00 46.78 94 ASN A C 1
ATOM 772 O O . ASN A 1 94 ? -18.394 -14.188 15.186 1.00 46.78 94 ASN A O 1
ATOM 776 N N . LYS A 1 95 ? -18.402 -14.474 12.922 1.00 37.09 95 LYS A N 1
ATOM 777 C CA . LYS A 1 95 ? -19.780 -14.883 12.597 1.00 37.09 95 LYS A CA 1
ATOM 778 C C . LYS A 1 95 ? -20.720 -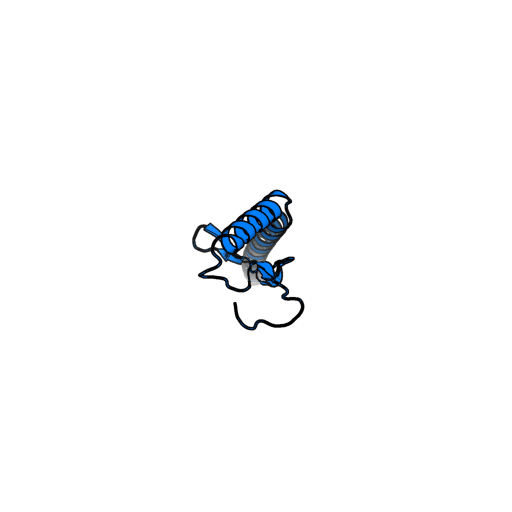13.748 12.155 1.00 37.09 95 LYS A C 1
ATOM 780 O O . LYS A 1 95 ? -21.594 -13.330 12.900 1.00 37.09 95 LYS A O 1
ATOM 785 N N . GLY A 1 96 ? -20.636 -13.450 10.856 1.00 37.34 96 GLY A N 1
ATOM 786 C CA . GLY A 1 96 ? -21.808 -13.167 10.026 1.00 37.34 96 GLY A CA 1
ATOM 787 C C . GLY A 1 96 ? -22.228 -11.707 9.913 1.00 37.34 96 GLY A C 1
ATOM 788 O O . GLY A 1 96 ? -23.225 -11.324 10.507 1.00 37.34 96 GLY A O 1
ATOM 789 N N . CYS A 1 97 ? -21.586 -10.972 9.006 1.00 27.92 97 CYS A N 1
ATOM 790 C CA . CYS A 1 97 ? -22.250 -9.941 8.212 1.00 27.92 97 CYS A CA 1
ATOM 791 C C . CYS A 1 97 ? -21.613 -9.884 6.822 1.00 27.92 97 CYS A C 1
ATOM 793 O O . CYS A 1 97 ? -20.392 -9.904 6.672 1.00 27.92 97 CYS A O 1
ATOM 795 N N . ALA A 1 98 ? -22.481 -9.911 5.815 1.00 29.28 98 ALA A N 1
ATOM 796 C CA . ALA A 1 98 ? -22.152 -9.756 4.414 1.00 29.28 98 ALA A CA 1
ATOM 797 C C . ALA A 1 98 ? -22.160 -8.258 4.067 1.00 29.28 98 ALA A C 1
ATOM 799 O O . ALA A 1 98 ? -23.001 -7.532 4.587 1.00 29.28 98 ALA A O 1
ATOM 800 N N . TRP A 1 99 ? -21.272 -7.873 3.146 1.00 23.77 99 TRP A N 1
ATOM 801 C CA . TRP A 1 99 ? -21.148 -6.557 2.499 1.00 23.77 99 TRP A CA 1
ATOM 802 C C . TRP A 1 99 ? -20.567 -5.403 3.336 1.00 23.77 99 TRP A C 1
ATOM 804 O O . TRP A 1 99 ? -21.248 -4.800 4.158 1.00 23.77 99 TRP A O 1
ATOM 814 N N . CYS A 1 100 ? -19.320 -5.052 3.005 1.00 29.33 100 CYS A N 1
ATOM 815 C CA . CYS A 1 100 ? -18.855 -3.678 2.814 1.00 29.33 100 CYS A CA 1
ATOM 816 C C . CYS A 1 100 ? -18.136 -3.634 1.462 1.00 29.33 100 CYS A C 1
ATOM 818 O O . CYS A 1 100 ? -17.394 -4.607 1.183 1.00 29.33 100 CYS A O 1
#

Sequence (100 aa):
MLKRVLIALARVVAFWVLLIGGIYAVDRYQHYQMVKIVKSEEAHKAFDECLESYKRNKEDFPYADKMKSYKVDYSSIKKNPMFGTDITLIVKDNKGCAWC

Organism: NCBI:txid1392007

pLDDT: mean 80.08, std 15.86, range [23.77, 95.19]

Radius of gyration: 23.09 Å; chains: 1; bounding box: 54×27×64 Å

InterPro domains:
  IPR010738 Protein of unknown function DUF1310 [PF07006] (12-95)

Secondary structure (DSSP, 8-state):
-HHHHHHHHHHHHHHHHHHHHHHHHHHHHHHHHHHHHHTSHHHHHHHHHHHHHHHH-TTT-TTGGG---EEEEEEEEEE-TTSSEEEEEEE--TT-----

Foldseek 3Di:
DVVVVVVVVVVVVVVVVCVVVVVVVVVVVVLVVLLVVCPDPVVVVVVVVVLVVVVVVCVVPVCSVQQPDWDKDSVQWDADPVGGTDTDTHRDRPDDDDDD